Protein AF-A0A6D0ZXY5-F1 (afdb_monomer_lite)

Sequence (91 aa):
GILIDGDKAIVNNDGDNAISNGGTGTQVNGDEATVNNNGNTTVDGQGSTGTEIAGNNAVVNQDGTLDVSGGGHGIDITGDSATVDNKGGMT

Radius of gyration: 11.71 Å; chains: 1; bounding box: 27×26×31 Å

Structure (mmCIF, N/CA/C/O backbone):
data_AF-A0A6D0ZXY5-F1
#
_entry.id   AF-A0A6D0ZXY5-F1
#
loop_
_atom_site.group_PDB
_atom_site.id
_atom_site.type_symbol
_a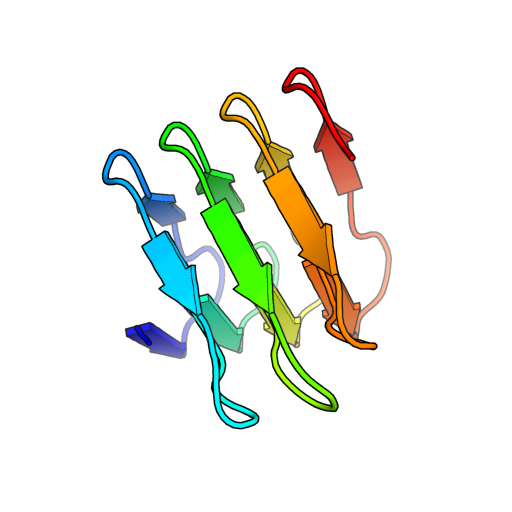tom_site.label_atom_id
_atom_site.label_alt_id
_atom_site.label_comp_id
_atom_site.label_asym_id
_atom_site.label_entity_id
_atom_site.label_seq_id
_atom_site.pdbx_PDB_ins_code
_atom_site.Cartn_x
_atom_site.Cartn_y
_atom_site.Cartn_z
_atom_site.occupancy
_atom_site.B_iso_or_equiv
_atom_site.auth_seq_id
_atom_site.auth_comp_id
_atom_site.auth_asym_id
_atom_site.auth_atom_id
_atom_site.pdbx_PDB_model_num
ATOM 1 N N . GLY A 1 1 ? -8.715 3.623 -1.426 1.00 88.44 1 GLY A N 1
ATOM 2 C CA . GLY A 1 1 ? -7.263 3.772 -1.501 1.00 88.44 1 GLY A CA 1
ATOM 3 C C . GLY A 1 1 ? -6.812 4.242 -2.861 1.00 88.44 1 GLY A C 1
ATOM 4 O O . GLY A 1 1 ? -7.608 4.821 -3.596 1.00 88.44 1 GLY A O 1
ATOM 5 N N . ILE A 1 2 ? -5.551 3.972 -3.173 1.00 95.00 2 ILE A N 1
ATOM 6 C CA . ILE A 1 2 ? -4.907 4.183 -4.472 1.00 95.00 2 ILE A CA 1
ATOM 7 C C . ILE A 1 2 ? -4.757 2.811 -5.140 1.00 95.00 2 ILE A C 1
ATOM 9 O O . ILE A 1 2 ? -4.366 1.861 -4.469 1.00 95.00 2 ILE A O 1
ATOM 13 N N . LEU A 1 3 ? -5.074 2.710 -6.432 1.00 97.44 3 LEU A N 1
ATOM 14 C CA . LEU A 1 3 ? -4.860 1.512 -7.247 1.00 97.44 3 LEU A CA 1
ATOM 15 C C . LEU A 1 3 ? -3.841 1.824 -8.341 1.00 97.44 3 LEU A C 1
ATOM 17 O O . LEU A 1 3 ? -3.989 2.821 -9.052 1.00 97.44 3 LEU A O 1
ATOM 21 N N . ILE A 1 4 ? -2.834 0.968 -8.473 1.00 98.31 4 ILE A N 1
ATOM 22 C CA . ILE A 1 4 ? -1.810 1.043 -9.505 1.00 98.31 4 ILE A CA 1
ATOM 23 C C . ILE A 1 4 ? -1.733 -0.300 -10.227 1.00 98.31 4 ILE A C 1
ATOM 25 O O . ILE A 1 4 ? -1.480 -1.320 -9.597 1.00 98.31 4 ILE A O 1
ATOM 29 N N . ASP A 1 5 ? -1.882 -0.278 -11.548 1.00 98.25 5 ASP A N 1
ATOM 30 C CA . ASP A 1 5 ? -1.586 -1.420 -12.413 1.00 98.25 5 ASP A CA 1
ATOM 31 C C . ASP A 1 5 ? -0.290 -1.127 -13.178 1.00 98.25 5 ASP A C 1
ATOM 33 O O . ASP A 1 5 ? -0.233 -0.189 -13.981 1.00 98.25 5 ASP A O 1
ATOM 37 N N . GLY A 1 6 ? 0.761 -1.905 -12.928 1.00 98.12 6 GLY A N 1
ATOM 38 C CA . GLY A 1 6 ? 2.031 -1.757 -13.628 1.00 98.12 6 GLY A CA 1
ATOM 39 C C . GLY A 1 6 ? 3.217 -2.377 -12.901 1.00 98.12 6 GLY A C 1
ATOM 40 O O . GLY A 1 6 ? 3.430 -2.152 -11.709 1.00 98.12 6 GLY A O 1
ATOM 41 N N . ASP A 1 7 ? 4.033 -3.101 -13.660 1.00 98.38 7 ASP A N 1
ATOM 42 C CA . ASP A 1 7 ? 5.298 -3.641 -13.175 1.00 98.38 7 ASP A CA 1
ATOM 43 C C . ASP A 1 7 ? 6.275 -2.513 -12.832 1.00 98.38 7 ASP A C 1
ATOM 45 O O . ASP A 1 7 ? 6.300 -1.463 -13.487 1.00 98.38 7 ASP A O 1
ATOM 49 N N . LYS A 1 8 ? 7.122 -2.743 -11.826 1.00 98.31 8 LYS A N 1
ATOM 50 C CA . LYS A 1 8 ? 8.149 -1.800 -11.354 1.00 98.31 8 LYS A CA 1
ATOM 51 C C . LYS A 1 8 ? 7.581 -0.453 -10.909 1.00 98.31 8 LYS A C 1
ATOM 53 O O . LYS A 1 8 ? 8.311 0.540 -10.860 1.00 98.31 8 LYS A O 1
ATOM 58 N N . ALA A 1 9 ? 6.285 -0.393 -10.598 1.00 98.44 9 ALA A N 1
ATOM 59 C CA . ALA A 1 9 ? 5.675 0.792 -10.024 1.00 98.44 9 ALA A CA 1
ATOM 60 C C . ALA A 1 9 ? 6.373 1.160 -8.710 1.00 98.44 9 ALA A C 1
ATOM 62 O O . ALA A 1 9 ? 6.723 0.291 -7.913 1.00 98.44 9 ALA A O 1
ATOM 63 N N . ILE A 1 10 ? 6.550 2.461 -8.484 1.00 98.25 10 ILE A N 1
ATOM 64 C CA . ILE A 1 10 ? 7.081 2.991 -7.229 1.00 98.25 10 ILE A CA 1
ATOM 65 C C . ILE A 1 10 ? 5.999 3.861 -6.604 1.00 98.25 10 ILE A C 1
ATOM 67 O O . ILE A 1 10 ? 5.576 4.852 -7.202 1.00 98.25 10 ILE A O 1
ATOM 71 N N . VAL A 1 11 ? 5.566 3.492 -5.403 1.00 97.56 11 VAL A N 1
ATOM 72 C CA . VAL A 1 11 ? 4.563 4.224 -4.627 1.00 97.56 11 VAL A CA 1
ATOM 73 C C . VAL A 1 11 ? 5.222 4.779 -3.372 1.00 97.56 11 VAL A C 1
ATOM 75 O O . VAL A 1 11 ? 5.858 4.033 -2.635 1.00 97.56 11 VAL A O 1
ATOM 78 N N . ASN A 1 12 ? 5.056 6.080 -3.126 1.00 96.25 12 ASN A N 1
ATOM 79 C CA . ASN A 1 12 ? 5.542 6.751 -1.919 1.00 96.25 12 ASN A CA 1
ATOM 80 C C . ASN A 1 12 ? 4.346 7.262 -1.112 1.00 96.25 12 ASN A C 1
ATOM 82 O O . ASN A 1 12 ? 3.685 8.224 -1.505 1.00 96.25 12 ASN A O 1
ATOM 86 N N . ASN A 1 13 ? 4.074 6.606 0.007 1.00 93.12 13 ASN A N 1
ATOM 87 C CA . ASN A 1 13 ? 3.026 6.956 0.949 1.00 93.12 13 ASN A CA 1
ATOM 88 C C . ASN A 1 13 ? 3.646 7.703 2.131 1.00 93.12 13 ASN A C 1
ATOM 90 O O . ASN A 1 13 ? 3.882 7.132 3.194 1.00 93.12 13 ASN A O 1
ATOM 94 N N . ASP A 1 14 ? 3.916 8.992 1.928 1.00 94.75 14 ASP A N 1
ATOM 95 C CA . ASP A 1 14 ? 4.463 9.880 2.965 1.00 94.75 14 ASP A CA 1
ATOM 96 C C . ASP A 1 14 ? 3.384 10.435 3.910 1.00 94.75 14 ASP A C 1
ATOM 98 O O . ASP A 1 14 ? 3.686 10.921 4.998 1.00 94.75 14 ASP A O 1
ATOM 102 N N . GLY A 1 15 ? 2.120 10.406 3.479 1.00 93.31 15 GLY A N 1
ATOM 103 C CA . GLY A 1 15 ? 0.985 10.894 4.258 1.00 93.31 15 GLY A CA 1
ATOM 104 C C . GLY A 1 15 ? 0.442 9.859 5.241 1.00 93.31 15 GLY A C 1
ATOM 105 O O . GLY A 1 15 ? 0.614 8.655 5.052 1.00 93.31 15 GLY A O 1
ATOM 106 N N . ASP A 1 16 ? -0.273 10.342 6.257 1.00 94.69 16 ASP A N 1
ATOM 107 C CA . ASP A 1 16 ? -1.004 9.471 7.172 1.00 94.69 16 ASP A CA 1
ATOM 108 C C . ASP A 1 16 ? -2.222 8.849 6.467 1.00 94.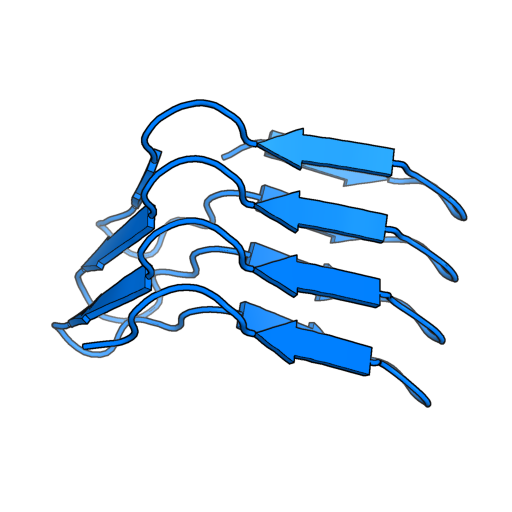69 16 ASP A C 1
ATOM 110 O O . ASP A 1 16 ? -3.032 9.543 5.846 1.00 94.69 16 ASP A O 1
ATOM 114 N N . ASN A 1 17 ? -2.367 7.533 6.583 1.00 94.44 17 ASN A N 1
ATOM 115 C CA . ASN A 1 17 ? -3.439 6.746 5.996 1.00 94.44 17 ASN A CA 1
ATOM 116 C C . ASN A 1 17 ? -4.325 6.168 7.102 1.00 94.44 17 ASN A C 1
ATOM 118 O O . ASN A 1 17 ? -3.841 5.506 8.014 1.00 94.44 17 ASN A O 1
ATOM 122 N N . ALA A 1 18 ? -5.637 6.369 6.989 1.00 97.31 18 ALA A N 1
ATOM 123 C CA . ALA A 1 18 ? -6.631 5.737 7.850 1.00 97.31 18 ALA A CA 1
ATOM 124 C C . ALA A 1 18 ? -7.553 4.866 6.992 1.00 97.31 18 ALA A C 1
ATOM 126 O O . ALA A 1 18 ? -8.313 5.371 6.162 1.00 97.31 18 ALA A O 1
ATOM 127 N N . ILE A 1 19 ? -7.471 3.553 7.180 1.00 98.44 19 ILE A N 1
ATOM 128 C CA . ILE A 1 19 ? -8.216 2.554 6.425 1.00 98.44 19 ILE A CA 1
ATOM 129 C C . ILE A 1 19 ? -9.245 1.911 7.352 1.00 98.44 19 ILE A C 1
ATOM 131 O O . ILE A 1 19 ? -8.911 1.447 8.438 1.00 98.44 19 ILE A O 1
ATOM 135 N N . SER A 1 20 ? -10.506 1.882 6.918 1.00 97.50 20 SER A N 1
ATOM 136 C CA . SER A 1 20 ? -11.597 1.233 7.649 1.00 97.50 20 SER A CA 1
ATOM 137 C C . SER A 1 20 ? -12.690 0.701 6.719 1.00 97.50 20 SER A C 1
ATOM 139 O O . SER A 1 20 ? -12.633 0.902 5.503 1.00 97.50 20 SER A O 1
ATOM 141 N N . ASN A 1 21 ? -13.709 0.051 7.295 1.00 96.12 21 ASN A N 1
ATOM 142 C CA . ASN A 1 21 ? -14.901 -0.452 6.598 1.00 96.12 21 ASN A CA 1
ATOM 143 C C . ASN A 1 21 ? -14.601 -1.449 5.463 1.00 96.12 21 ASN A C 1
ATOM 145 O O . ASN A 1 21 ? -15.305 -1.459 4.453 1.00 96.12 21 ASN A O 1
ATOM 149 N N . GLY A 1 22 ? -13.564 -2.277 5.614 1.00 97.19 22 GLY A N 1
ATOM 150 C CA . GLY A 1 22 ? -13.207 -3.275 4.607 1.00 97.19 22 GLY A CA 1
ATOM 151 C C . GLY A 1 22 ? -12.484 -2.701 3.384 1.00 97.19 22 GLY A C 1
ATOM 152 O O . GLY A 1 22 ? -12.494 -3.315 2.322 1.00 97.19 22 GLY A O 1
ATOM 153 N N . GLY A 1 23 ? -11.950 -1.481 3.484 1.00 98.06 23 GLY A N 1
ATOM 154 C CA . GLY A 1 23 ? -11.261 -0.820 2.378 1.00 98.06 23 GLY A CA 1
ATOM 155 C C . GLY A 1 23 ? -9.788 -1.211 2.262 1.00 98.06 23 GLY A C 1
ATOM 156 O O . GLY A 1 23 ? -9.168 -1.598 3.245 1.00 98.06 23 GLY A O 1
ATOM 157 N N . THR A 1 24 ? -9.208 -1.002 1.078 1.00 98.06 24 THR A N 1
ATOM 158 C CA . THR A 1 24 ? -7.756 -1.104 0.849 1.00 98.06 24 THR A CA 1
ATOM 159 C C . THR A 1 24 ? -7.127 0.288 0.712 1.00 98.06 24 THR A C 1
ATOM 161 O O . THR A 1 24 ? -7.659 1.153 -0.003 1.00 98.06 24 THR A O 1
ATOM 164 N N . GLY A 1 25 ? -6.007 0.524 1.401 1.00 97.06 25 GLY A N 1
ATOM 165 C CA . GLY A 1 25 ? -5.258 1.783 1.392 1.00 97.06 25 GLY A CA 1
ATOM 166 C C . GLY A 1 25 ? -4.456 1.982 0.107 1.00 97.06 25 GLY A C 1
ATOM 167 O O . GLY A 1 25 ? -4.761 2.880 -0.673 1.00 97.06 25 GLY A O 1
ATOM 168 N N . THR A 1 26 ? -3.475 1.125 -0.151 1.00 97.56 26 THR A N 1
ATOM 169 C CA . THR A 1 26 ? -2.690 1.104 -1.397 1.00 97.56 26 THR A CA 1
ATOM 170 C C . THR A 1 26 ? -2.763 -0.282 -2.011 1.00 97.56 26 THR A C 1
ATOM 172 O O . THR A 1 26 ? -2.410 -1.241 -1.340 1.00 97.56 26 THR A O 1
ATOM 175 N N . GLN A 1 27 ? -3.204 -0.389 -3.261 1.00 98.44 27 GLN A N 1
ATOM 176 C CA . GLN A 1 27 ? -3.217 -1.632 -4.027 1.00 98.44 27 GLN A CA 1
ATOM 177 C C . GLN A 1 27 ? -2.299 -1.496 -5.244 1.00 98.44 27 GLN A C 1
ATOM 179 O O . GLN A 1 27 ? -2.418 -0.531 -6.004 1.00 98.44 27 GLN A O 1
ATOM 184 N N . VAL A 1 28 ? -1.404 -2.464 -5.437 1.00 98.75 28 VAL A N 1
ATOM 185 C CA . VAL A 1 28 ? -0.546 -2.549 -6.624 1.00 98.75 28 VAL A CA 1
ATOM 186 C C . VAL A 1 28 ? -0.702 -3.911 -7.285 1.00 98.75 28 VAL A C 1
ATOM 188 O O . VAL A 1 28 ? -0.476 -4.934 -6.647 1.00 98.75 28 VAL A O 1
ATOM 191 N N . ASN A 1 29 ? -1.027 -3.923 -8.574 1.00 98.56 29 ASN A N 1
ATOM 192 C CA . ASN A 1 29 ? -0.994 -5.118 -9.408 1.00 98.56 29 ASN A CA 1
ATOM 193 C C . ASN A 1 29 ? 0.182 -4.995 -10.385 1.00 98.56 29 ASN A C 1
ATOM 195 O O . ASN A 1 29 ? 0.118 -4.233 -11.353 1.00 98.56 29 ASN A O 1
ATOM 199 N N . GLY A 1 30 ? 1.269 -5.712 -10.123 1.00 98.56 30 GLY A N 1
ATOM 200 C CA . GLY A 1 30 ? 2.475 -5.644 -10.944 1.00 98.56 30 GLY A CA 1
ATOM 201 C C . GLY A 1 30 ? 3.689 -6.274 -10.278 1.00 98.56 30 GLY A C 1
ATOM 202 O O . GLY A 1 30 ? 3.871 -6.188 -9.061 1.00 98.56 30 GLY A O 1
ATOM 203 N N . ASP A 1 31 ? 4.537 -6.889 -11.094 1.00 98.69 31 ASP A N 1
ATOM 204 C CA . ASP A 1 31 ? 5.784 -7.502 -10.647 1.00 98.69 31 ASP A CA 1
ATOM 205 C C . ASP A 1 31 ? 6.839 -6.431 -10.334 1.00 98.69 31 ASP A C 1
ATOM 207 O O . ASP A 1 31 ? 6.855 -5.349 -10.918 1.00 98.69 31 ASP A O 1
ATOM 211 N N . GLU A 1 32 ? 7.760 -6.732 -9.419 1.00 98.62 32 GLU A N 1
ATOM 212 C CA . GLU A 1 32 ? 8.868 -5.854 -9.014 1.00 98.62 32 GLU A CA 1
ATOM 213 C C . GLU A 1 32 ? 8.409 -4.477 -8.481 1.00 98.62 32 GLU A C 1
ATOM 215 O O . GLU A 1 32 ? 9.170 -3.506 -8.488 1.00 98.62 32 GLU A O 1
ATOM 220 N N . ALA A 1 33 ? 7.159 -4.364 -8.021 1.00 98.69 33 ALA A N 1
ATOM 221 C CA . ALA A 1 33 ? 6.637 -3.143 -7.422 1.00 98.69 33 ALA A CA 1
ATOM 222 C C . ALA A 1 33 ? 7.385 -2.784 -6.130 1.00 98.69 33 ALA A C 1
ATOM 224 O O . ALA A 1 33 ? 7.735 -3.656 -5.337 1.00 98.69 33 ALA A O 1
ATOM 225 N N . THR A 1 34 ? 7.593 -1.490 -5.894 1.00 98.62 34 THR A N 1
ATOM 226 C CA . THR A 1 34 ? 8.152 -0.962 -4.645 1.00 98.62 34 THR A CA 1
ATOM 227 C C . THR A 1 34 ? 7.156 -0.021 -3.979 1.00 98.62 34 THR A C 1
ATOM 229 O O . THR A 1 34 ? 6.769 0.990 -4.565 1.00 98.62 34 THR A O 1
ATOM 232 N N . VAL A 1 35 ? 6.769 -0.316 -2.740 1.00 98.31 35 VAL A N 1
ATOM 233 C CA . VAL A 1 35 ? 5.914 0.557 -1.926 1.00 98.31 35 VAL A CA 1
ATOM 234 C C . VAL A 1 35 ? 6.698 1.049 -0.716 1.00 98.31 35 VAL A C 1
ATOM 236 O O . VAL A 1 35 ? 7.151 0.254 0.104 1.00 98.31 35 VAL A O 1
ATOM 239 N N . ASN A 1 36 ? 6.845 2.364 -0.601 1.00 97.44 36 ASN A N 1
ATOM 240 C CA . ASN A 1 36 ? 7.467 3.035 0.533 1.00 97.44 36 ASN A CA 1
ATOM 241 C C . ASN A 1 36 ? 6.365 3.64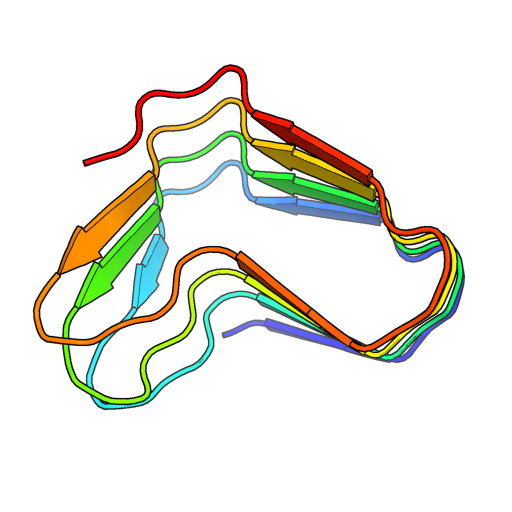7 1.398 1.00 97.44 36 ASN A C 1
ATOM 243 O O . ASN A 1 36 ? 5.712 4.602 0.986 1.00 97.44 36 ASN A O 1
ATOM 247 N N . ASN A 1 37 ? 6.139 3.091 2.583 1.00 95.75 37 ASN A N 1
ATOM 248 C CA . ASN A 1 37 ? 5.198 3.619 3.562 1.00 95.75 37 ASN A CA 1
ATOM 249 C C . ASN A 1 37 ? 5.980 4.361 4.641 1.00 95.75 37 ASN A C 1
ATOM 251 O O . ASN A 1 37 ? 6.465 3.781 5.615 1.00 95.75 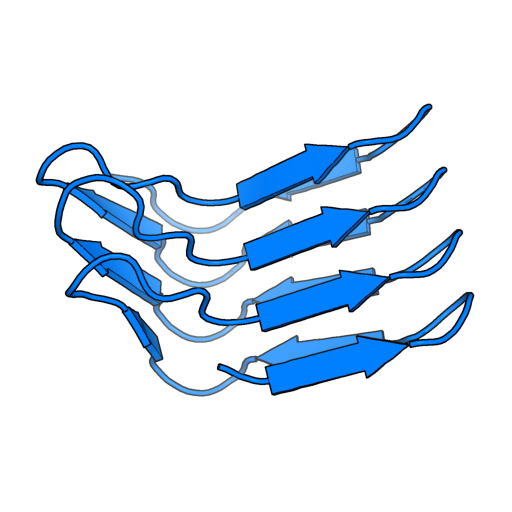37 ASN A O 1
ATOM 255 N N . ASN A 1 38 ? 6.135 5.660 4.418 1.00 95.56 38 ASN A N 1
ATOM 256 C CA . ASN A 1 38 ? 6.884 6.555 5.290 1.00 95.56 38 ASN A CA 1
ATOM 257 C C . ASN A 1 38 ? 5.966 7.285 6.284 1.00 95.56 38 ASN A C 1
ATOM 259 O O . ASN A 1 38 ? 6.408 7.617 7.383 1.00 95.56 38 ASN A O 1
ATOM 263 N N . GLY A 1 39 ? 4.700 7.513 5.920 1.00 94.94 39 GLY A N 1
ATOM 264 C CA . GLY A 1 39 ? 3.663 8.046 6.804 1.00 94.94 39 GLY A CA 1
ATOM 265 C C . GLY A 1 39 ? 3.041 6.976 7.704 1.00 94.94 39 GLY A C 1
ATOM 266 O O . GLY A 1 39 ? 3.268 5.777 7.519 1.00 94.94 39 GLY A O 1
ATOM 267 N N . ASN A 1 40 ? 2.240 7.393 8.687 1.00 95.62 40 ASN A N 1
ATOM 268 C CA . ASN A 1 40 ? 1.571 6.435 9.566 1.00 95.62 40 ASN A CA 1
ATOM 269 C C . ASN A 1 40 ? 0.378 5.794 8.858 1.00 95.62 40 ASN A C 1
ATOM 271 O O . ASN A 1 40 ? -0.373 6.458 8.155 1.00 95.62 40 ASN A O 1
ATOM 275 N N . THR A 1 41 ? 0.162 4.507 9.074 1.00 96.38 41 THR A N 1
ATOM 276 C CA . THR A 1 41 ? -0.965 3.761 8.522 1.00 96.38 41 THR A CA 1
ATOM 277 C C . THR A 1 41 ? -1.747 3.131 9.664 1.00 96.38 41 THR A C 1
ATOM 279 O O . THR A 1 41 ? -1.231 2.268 10.363 1.00 96.38 41 THR A O 1
ATOM 282 N N . THR A 1 42 ? -3.001 3.539 9.842 1.00 97.81 42 THR A N 1
ATOM 283 C CA . THR A 1 42 ? -3.958 2.874 10.731 1.00 97.81 42 THR A CA 1
ATOM 284 C C . THR A 1 42 ? -4.914 2.039 9.889 1.00 97.81 42 THR A C 1
ATOM 286 O O . THR A 1 42 ? -5.563 2.565 8.983 1.00 97.81 42 THR A O 1
ATOM 289 N N . VAL A 1 43 ? -5.025 0.750 10.197 1.00 98.25 43 VAL A N 1
ATOM 290 C CA . VAL A 1 43 ? -5.957 -0.186 9.563 1.00 98.25 43 VAL A CA 1
ATOM 291 C C . VAL A 1 43 ? -6.900 -0.737 10.625 1.00 98.25 43 VAL A C 1
ATOM 293 O O . VAL A 1 43 ? -6.476 -1.480 11.505 1.00 98.25 43 VAL A O 1
ATOM 296 N N . ASP A 1 44 ? -8.183 -0.398 10.540 1.00 98.19 44 ASP A N 1
ATOM 297 C CA . ASP A 1 44 ? -9.196 -0.846 11.499 1.00 98.19 44 ASP A CA 1
ATOM 298 C C . ASP A 1 44 ? -10.367 -1.562 10.811 1.00 98.19 44 ASP A C 1
ATOM 300 O O . ASP A 1 44 ? -10.888 -1.143 9.774 1.00 98.19 44 ASP A O 1
ATOM 304 N N . GLY A 1 45 ? -10.816 -2.651 11.422 1.00 98.19 45 GLY A N 1
ATOM 305 C CA . GLY A 1 45 ? -12.001 -3.396 11.023 1.00 98.19 45 GLY A CA 1
ATOM 306 C C . GLY A 1 45 ? -11.740 -4.541 10.045 1.00 98.19 45 GLY A C 1
ATOM 307 O O . GLY A 1 45 ? -10.809 -4.537 9.239 1.00 98.19 45 GLY A O 1
ATOM 308 N N . GLN A 1 46 ? -12.617 -5.541 10.120 1.00 97.88 46 GLN A N 1
ATOM 309 C CA . GLN A 1 46 ? -12.526 -6.770 9.342 1.00 97.88 46 GLN A CA 1
ATOM 310 C C . GLN A 1 46 ? -12.483 -6.488 7.837 1.00 97.88 46 GLN A C 1
ATOM 312 O O . GLN A 1 46 ? -13.360 -5.817 7.292 1.00 97.88 46 GLN A O 1
ATOM 317 N N . GLY A 1 47 ? -11.488 -7.075 7.170 1.00 97.44 47 GLY A N 1
ATOM 318 C CA . GLY A 1 47 ? -11.317 -6.983 5.718 1.00 97.44 47 GLY A CA 1
ATOM 319 C C . GLY A 1 47 ? -10.707 -5.666 5.242 1.00 97.44 47 GLY A C 1
ATOM 320 O O . GLY A 1 47 ? -10.611 -5.458 4.040 1.00 97.44 47 GLY A O 1
ATOM 321 N N . SER A 1 48 ? -10.338 -4.764 6.155 1.00 98.50 48 SER A N 1
ATOM 322 C CA . SER A 1 48 ? -9.548 -3.584 5.814 1.00 98.50 48 SER A CA 1
ATOM 323 C C . SER A 1 48 ? -8.097 -4.000 5.577 1.00 98.50 48 SER A C 1
ATOM 325 O O . SER A 1 48 ? -7.562 -4.761 6.381 1.00 98.50 48 SER A O 1
ATOM 327 N N . THR A 1 49 ? -7.445 -3.457 4.549 1.00 98.25 49 THR A N 1
ATOM 328 C CA . THR A 1 49 ? -6.035 -3.736 4.236 1.00 98.25 49 THR A CA 1
ATOM 329 C C . THR A 1 49 ? -5.253 -2.440 4.039 1.00 98.25 49 THR A C 1
ATOM 331 O O . THR A 1 49 ? -5.661 -1.567 3.275 1.00 98.25 49 THR A O 1
ATOM 334 N N . GLY A 1 50 ? -4.112 -2.281 4.706 1.00 97.25 50 GLY A N 1
ATOM 335 C CA . GLY A 1 50 ? -3.265 -1.095 4.555 1.00 97.25 50 GLY A CA 1
ATOM 336 C C . GLY A 1 50 ? -2.615 -1.036 3.174 1.00 97.25 50 GLY A C 1
ATOM 337 O O . GLY A 1 50 ? -2.894 -0.138 2.378 1.00 97.25 50 GLY A O 1
ATOM 338 N N . THR A 1 51 ? -1.754 -2.007 2.883 1.00 98.00 51 THR A N 1
ATOM 339 C CA . THR A 1 51 ? -1.079 -2.175 1.589 1.00 98.00 51 THR A CA 1
ATOM 340 C C . THR A 1 51 ? -1.328 -3.577 1.057 1.00 98.00 51 THR A C 1
ATOM 342 O O . THR A 1 51 ? -1.112 -4.549 1.767 1.00 98.00 51 THR A O 1
ATOM 345 N N . GLU A 1 52 ? -1.761 -3.679 -0.191 1.00 98.50 52 GLU A N 1
ATOM 346 C CA . GLU A 1 52 ? -1.980 -4.935 -0.894 1.00 98.50 52 GLU A CA 1
ATOM 347 C C . GLU A 1 52 ? -1.173 -4.939 -2.192 1.00 98.50 52 GLU A C 1
ATOM 349 O O . GLU A 1 52 ? -1.241 -3.991 -2.976 1.00 98.50 52 GLU A O 1
ATOM 354 N N . ILE A 1 53 ? -0.399 -5.994 -2.430 1.00 98.69 53 ILE A N 1
ATOM 355 C CA . ILE A 1 53 ? 0.350 -6.162 -3.677 1.00 98.69 53 ILE A CA 1
ATOM 356 C C . ILE A 1 53 ? 0.055 -7.531 -4.277 1.00 98.69 53 ILE A C 1
ATOM 358 O O . ILE A 1 53 ? 0.251 -8.555 -3.628 1.00 98.69 53 ILE A O 1
ATOM 362 N N . ALA A 1 54 ? -0.371 -7.551 -5.535 1.00 98.69 54 ALA A N 1
ATOM 363 C CA . ALA A 1 54 ? -0.449 -8.747 -6.359 1.00 98.69 54 ALA A CA 1
ATOM 364 C C . ALA A 1 54 ? 0.677 -8.700 -7.402 1.00 98.69 54 ALA A C 1
ATOM 366 O O . ALA A 1 54 ? 0.575 -8.000 -8.410 1.00 98.69 54 ALA A O 1
ATOM 367 N N . GLY A 1 55 ? 1.767 -9.419 -7.142 1.00 98.62 55 GLY A N 1
ATOM 368 C CA . GLY A 1 55 ? 2.959 -9.410 -7.987 1.00 98.62 55 GLY A CA 1
ATOM 369 C C . GLY A 1 55 ? 4.165 -10.085 -7.339 1.00 98.62 55 GLY A C 1
ATOM 370 O O . GLY A 1 55 ? 4.289 -10.163 -6.115 1.00 98.62 55 GLY A O 1
ATOM 371 N N . ASN A 1 56 ? 5.069 -10.581 -8.175 1.00 98.69 56 ASN A N 1
ATOM 372 C CA . ASN A 1 56 ? 6.307 -11.235 -7.768 1.00 98.69 56 ASN A CA 1
ATOM 373 C C . ASN A 1 56 ? 7.404 -10.211 -7.486 1.00 98.69 56 ASN A C 1
ATOM 375 O O . ASN A 1 56 ? 7.425 -9.131 -8.068 1.00 98.69 56 ASN A O 1
ATOM 379 N N . ASN A 1 57 ? 8.374 -10.572 -6.648 1.00 98.50 57 ASN A N 1
ATOM 380 C CA . ASN A 1 57 ? 9.545 -9.750 -6.324 1.00 98.50 57 ASN A CA 1
ATOM 381 C C . ASN A 1 57 ? 9.190 -8.356 -5.7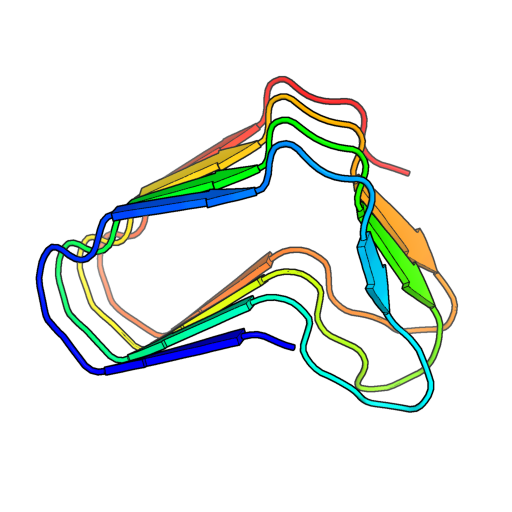73 1.00 98.50 57 ASN A C 1
ATOM 383 O O . ASN A 1 57 ? 9.976 -7.418 -5.910 1.00 98.50 57 ASN A O 1
ATOM 387 N N . ALA A 1 58 ? 8.000 -8.200 -5.186 1.00 98.69 58 ALA A N 1
ATOM 388 C CA . ALA A 1 58 ? 7.571 -6.939 -4.606 1.00 98.69 58 ALA A CA 1
ATOM 389 C C . ALA A 1 58 ? 8.448 -6.564 -3.406 1.00 98.69 58 ALA A C 1
ATOM 391 O O . ALA A 1 58 ? 8.846 -7.422 -2.614 1.00 98.69 58 ALA A O 1
ATOM 392 N N . VAL A 1 59 ? 8.715 -5.272 -3.252 1.00 98.62 59 VAL A N 1
ATOM 393 C CA . VAL A 1 59 ? 9.438 -4.708 -2.115 1.00 98.62 59 VAL A CA 1
ATOM 394 C C . VAL A 1 59 ? 8.526 -3.741 -1.384 1.00 98.62 59 VAL A C 1
ATOM 396 O O . VAL A 1 59 ? 7.959 -2.824 -1.974 1.00 98.62 59 VAL A O 1
ATOM 399 N N . VAL A 1 60 ? 8.411 -3.921 -0.078 1.00 98.19 60 VAL A N 1
ATOM 400 C CA . VAL A 1 60 ? 7.687 -2.999 0.787 1.00 98.19 60 VAL A CA 1
ATOM 401 C C . VAL A 1 60 ? 8.628 -2.485 1.863 1.00 98.19 60 VAL A C 1
ATOM 403 O O . VAL A 1 60 ? 9.132 -3.266 2.664 1.00 98.19 60 VAL A O 1
ATOM 406 N N . ASN A 1 61 ? 8.830 -1.172 1.903 1.00 97.62 61 ASN A N 1
ATOM 407 C CA . ASN A 1 61 ? 9.599 -0.492 2.938 1.00 97.62 61 ASN A CA 1
ATOM 408 C C . ASN A 1 61 ? 8.620 0.190 3.898 1.00 97.62 61 ASN A C 1
ATOM 410 O O . ASN A 1 61 ? 7.956 1.153 3.518 1.00 97.62 61 ASN A O 1
ATOM 414 N N . GLN A 1 62 ? 8.505 -0.318 5.123 1.00 96.69 62 GLN A N 1
ATOM 415 C CA . GLN A 1 62 ? 7.698 0.299 6.178 1.00 96.69 62 GLN A CA 1
ATOM 416 C C . GLN A 1 62 ? 8.600 1.061 7.128 1.00 96.69 62 GLN A C 1
ATOM 418 O O . GLN A 1 62 ? 9.208 0.472 8.022 1.00 96.69 62 GLN A O 1
ATOM 423 N N . ASP A 1 63 ? 8.674 2.370 6.942 1.00 96.19 63 ASP A N 1
ATOM 424 C CA . ASP A 1 63 ? 9.418 3.249 7.840 1.00 96.19 63 ASP A CA 1
ATOM 425 C C . ASP A 1 63 ? 8.478 3.974 8.822 1.00 96.19 63 ASP A C 1
ATOM 427 O O . ASP A 1 63 ? 8.877 4.263 9.951 1.00 96.19 63 ASP A O 1
ATOM 431 N N . GLY A 1 64 ? 7.230 4.243 8.415 1.00 95.94 64 GLY A N 1
ATOM 432 C CA . GLY A 1 64 ? 6.185 4.827 9.260 1.00 95.94 64 GLY A CA 1
ATOM 433 C C . GLY A 1 64 ? 5.541 3.821 10.220 1.00 95.94 64 GLY A C 1
ATOM 434 O O . GLY A 1 64 ? 5.794 2.620 10.155 1.00 95.94 64 GLY A O 1
ATOM 435 N N . THR A 1 65 ? 4.700 4.303 11.138 1.00 96.62 65 THR A N 1
ATOM 436 C CA . THR A 1 65 ? 3.974 3.414 12.065 1.00 96.62 65 THR A CA 1
ATOM 437 C C . THR A 1 65 ? 2.871 2.663 11.326 1.00 96.62 65 THR A C 1
ATOM 439 O O . THR A 1 65 ? 2.142 3.275 10.550 1.00 96.62 65 THR A O 1
ATOM 442 N N . LEU A 1 66 ? 2.696 1.376 11.609 1.00 96.75 66 LEU A N 1
ATOM 443 C CA . LEU A 1 66 ? 1.590 0.560 11.117 1.00 96.75 66 LEU A CA 1
ATOM 444 C C . LEU A 1 66 ? 0.777 0.026 12.305 1.00 96.75 66 LEU A C 1
ATOM 446 O O . LEU A 1 66 ? 1.228 -0.861 13.022 1.00 96.75 66 LEU A O 1
ATOM 450 N N . ASP A 1 67 ? -0.411 0.585 12.514 1.00 97.19 67 ASP A N 1
ATOM 451 C CA . ASP A 1 67 ? -1.326 0.235 13.606 1.00 97.19 67 ASP A CA 1
ATOM 452 C C . ASP A 1 67 ? -2.512 -0.561 13.052 1.00 97.19 67 ASP A C 1
ATOM 454 O O . ASP A 1 67 ? -3.302 -0.024 12.269 1.00 97.19 67 ASP A O 1
ATOM 458 N N . VAL A 1 68 ? -2.623 -1.846 13.403 1.00 97.69 68 VAL A N 1
ATOM 459 C CA . VAL A 1 68 ? -3.614 -2.761 12.818 1.00 97.69 68 VAL A CA 1
ATOM 460 C C . VAL A 1 68 ? -4.520 -3.336 13.899 1.00 97.69 68 VAL A C 1
ATOM 462 O O . VAL A 1 68 ? -4.093 -4.029 14.817 1.00 97.69 68 VAL A O 1
ATOM 465 N N . SER A 1 69 ? -5.825 -3.113 13.759 1.00 97.81 69 SER A N 1
ATOM 466 C CA . SER A 1 69 ? -6.819 -3.547 14.739 1.00 97.81 69 SER A CA 1
ATOM 467 C C . SER A 1 69 ? -8.117 -4.035 14.086 1.00 97.81 69 SER A C 1
ATOM 469 O O . SER A 1 69 ? -8.265 -4.063 12.863 1.00 97.81 69 SER A O 1
ATOM 471 N N . GLY A 1 70 ? -9.051 -4.539 14.900 1.00 96.56 70 GLY A N 1
ATOM 472 C CA . GLY A 1 70 ? -10.398 -4.903 14.442 1.00 96.56 70 GLY A CA 1
ATOM 473 C C . GLY A 1 70 ? -10.477 -6.052 13.424 1.00 96.56 70 GLY A C 1
ATOM 474 O O . GLY A 1 70 ? -11.519 -6.218 12.793 1.00 96.56 70 GLY A O 1
ATOM 475 N N . GLY A 1 71 ? -9.410 -6.844 13.259 1.00 96.44 71 GLY A N 1
ATOM 476 C CA . GLY A 1 71 ? -9.318 -7.893 12.234 1.00 96.44 71 GLY A CA 1
ATOM 477 C C . GLY A 1 71 ? -8.875 -7.389 10.855 1.00 96.44 71 GLY A C 1
ATOM 478 O O . GLY A 1 71 ? -9.104 -8.080 9.861 1.00 96.44 71 GLY A O 1
ATOM 479 N N . GLY A 1 72 ? -8.293 -6.189 10.787 1.00 97.62 72 GLY A N 1
ATOM 480 C CA . GLY A 1 72 ? -7.648 -5.657 9.591 1.00 97.62 72 GLY A CA 1
ATOM 481 C C . GLY A 1 72 ? -6.312 -6.335 9.273 1.00 97.62 72 GLY A C 1
ATOM 482 O O . GLY A 1 72 ? -5.771 -7.112 10.060 1.00 97.62 72 GLY A O 1
ATOM 483 N N . HIS A 1 73 ? -5.794 -6.024 8.093 1.00 97.44 73 HIS A N 1
ATOM 484 C CA . HIS A 1 73 ? -4.558 -6.542 7.529 1.00 97.44 73 HIS A CA 1
ATOM 485 C C . HIS A 1 73 ? -3.593 -5.381 7.269 1.00 97.44 73 HIS A C 1
ATOM 487 O O . HIS A 1 73 ? -3.957 -4.368 6.675 1.00 97.44 73 HIS A O 1
ATOM 493 N N . GLY A 1 74 ? -2.345 -5.499 7.713 1.00 96.62 74 GLY A N 1
ATOM 494 C CA . GLY A 1 74 ? -1.349 -4.448 7.510 1.00 96.62 74 GLY A CA 1
ATOM 495 C C . GLY A 1 74 ? -0.849 -4.405 6.068 1.00 96.62 74 GLY A C 1
ATOM 496 O O . GLY A 1 74 ? -1.201 -3.513 5.294 1.00 96.62 74 GLY A O 1
ATOM 497 N N . ILE A 1 75 ? -0.015 -5.388 5.726 1.00 97.44 75 ILE A N 1
ATOM 498 C CA . ILE A 1 75 ? 0.609 -5.547 4.411 1.00 97.44 75 ILE A CA 1
ATOM 499 C C . ILE A 1 75 ? 0.344 -6.966 3.937 1.00 97.44 75 ILE A C 1
ATOM 501 O O . ILE A 1 75 ? 0.870 -7.914 4.519 1.00 97.44 75 ILE A O 1
ATOM 505 N N . ASP A 1 76 ? -0.418 -7.084 2.861 1.00 97.50 76 ASP A N 1
ATOM 506 C CA . ASP A 1 76 ? -0.683 -8.344 2.184 1.00 97.50 76 ASP A CA 1
ATOM 507 C C . ASP A 1 76 ? 0.042 -8.354 0.839 1.00 97.50 76 ASP A C 1
ATOM 509 O O . ASP A 1 76 ? -0.087 -7.431 0.034 1.00 97.50 76 ASP A O 1
ATOM 513 N N . ILE A 1 77 ? 0.821 -9.404 0.582 1.00 98.19 77 ILE A N 1
ATOM 514 C CA . ILE A 1 77 ? 1.494 -9.594 -0.704 1.00 98.19 77 ILE A CA 1
ATOM 515 C C . ILE A 1 77 ? 1.177 -10.990 -1.221 1.00 98.19 77 ILE A C 1
ATOM 517 O O . ILE A 1 77 ? 1.481 -11.990 -0.572 1.00 98.19 77 ILE A O 1
ATOM 521 N N . THR A 1 78 ? 0.582 -11.047 -2.407 1.00 98.31 78 THR A N 1
ATOM 522 C CA . THR A 1 78 ? 0.348 -12.276 -3.158 1.00 98.31 78 THR A CA 1
ATOM 523 C C . THR A 1 78 ? 1.312 -12.330 -4.335 1.00 98.31 78 THR A C 1
ATOM 525 O O . THR A 1 78 ? 1.183 -11.569 -5.291 1.00 98.31 78 THR A O 1
ATOM 528 N N . GLY A 1 79 ? 2.269 -13.249 -4.269 1.00 97.88 79 GLY A N 1
ATOM 529 C CA . GLY A 1 79 ? 3.293 -13.458 -5.287 1.00 97.88 79 GLY A CA 1
ATOM 530 C C . GLY A 1 79 ? 4.533 -14.109 -4.685 1.00 97.88 79 GLY A C 1
ATOM 531 O O . GLY A 1 79 ? 4.626 -14.293 -3.469 1.00 97.88 79 GLY A O 1
ATOM 532 N N . ASP A 1 80 ? 5.490 -14.460 -5.533 1.00 98.38 80 ASP A N 1
ATOM 533 C CA . ASP A 1 80 ? 6.718 -15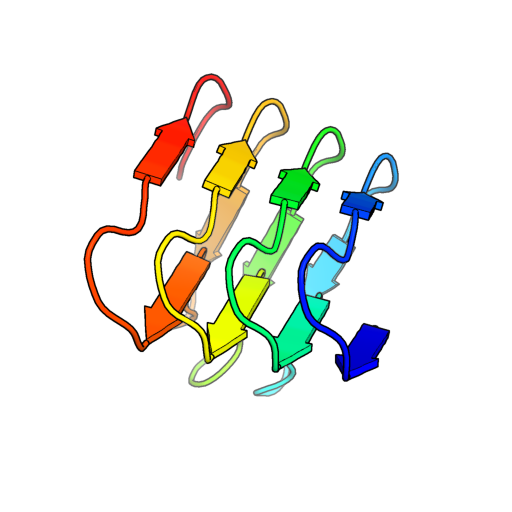.120 -5.105 1.00 98.38 80 ASP A CA 1
ATOM 534 C C . ASP A 1 80 ? 7.833 -14.107 -4.807 1.00 98.38 80 ASP A C 1
ATOM 536 O O . ASP A 1 80 ? 7.916 -13.043 -5.416 1.00 98.38 80 ASP A O 1
ATOM 540 N N . SER A 1 81 ? 8.752 -14.466 -3.903 1.00 98.12 81 SER A N 1
ATOM 541 C CA . SER A 1 81 ? 9.995 -13.715 -3.627 1.00 98.12 81 SER A CA 1
ATOM 542 C C . SER A 1 81 ? 9.813 -12.260 -3.160 1.00 98.12 81 SER A C 1
ATOM 544 O O . SER A 1 81 ? 10.696 -11.426 -3.361 1.00 98.12 81 SER A O 1
ATOM 546 N N . ALA A 1 82 ? 8.686 -11.941 -2.524 1.00 97.81 82 ALA A N 1
ATOM 547 C CA . ALA A 1 82 ? 8.465 -10.627 -1.933 1.00 97.81 82 ALA A CA 1
ATOM 548 C C . ALA A 1 82 ? 9.389 -10.363 -0.731 1.00 97.81 82 ALA A C 1
ATOM 550 O O . ALA A 1 82 ? 9.743 -11.274 0.021 1.00 97.81 82 ALA A O 1
ATOM 551 N N . THR A 1 83 ? 9.746 -9.097 -0.528 1.00 98.06 83 THR A N 1
ATOM 552 C CA . THR A 1 83 ? 10.514 -8.623 0.627 1.00 98.06 83 THR A CA 1
ATOM 553 C C . THR A 1 83 ? 9.756 -7.505 1.329 1.00 98.06 83 THR A C 1
ATOM 555 O O . THR A 1 83 ? 9.333 -6.541 0.697 1.00 98.06 83 THR A O 1
ATOM 558 N N . VAL A 1 84 ? 9.632 -7.608 2.651 1.00 97.06 84 VAL A N 1
ATOM 559 C CA . VAL A 1 84 ? 9.137 -6.526 3.507 1.00 97.06 84 VAL A CA 1
ATOM 560 C C . VAL A 1 84 ? 10.263 -6.118 4.450 1.00 97.06 84 VAL A C 1
ATOM 562 O O . VAL A 1 84 ? 10.718 -6.928 5.256 1.00 97.06 84 VAL A O 1
ATOM 565 N N . ASP A 1 85 ? 10.715 -4.872 4.343 1.00 96.94 85 ASP A N 1
ATOM 566 C CA . ASP A 1 85 ? 11.658 -4.250 5.268 1.00 96.94 85 ASP A CA 1
ATOM 567 C C . ASP A 1 85 ? 10.880 -3.340 6.223 1.00 96.94 85 ASP A C 1
ATOM 569 O O . ASP A 1 85 ? 10.480 -2.231 5.864 1.00 96.94 85 ASP A O 1
ATOM 573 N N . ASN A 1 86 ? 10.613 -3.841 7.431 1.00 93.75 86 ASN A N 1
ATOM 574 C CA . ASN A 1 86 ? 9.880 -3.102 8.452 1.00 93.75 86 ASN A CA 1
ATOM 575 C C . ASN A 1 86 ? 10.826 -2.478 9.481 1.00 93.75 86 ASN A C 1
ATOM 577 O O . ASN A 1 86 ? 11.331 -3.164 10.374 1.00 93.75 86 ASN A O 1
ATOM 581 N N . LYS A 1 87 ? 10.990 -1.159 9.387 1.00 93.75 87 LYS A N 1
ATOM 582 C CA . LYS A 1 87 ? 11.736 -0.321 10.334 1.00 93.75 87 LYS A CA 1
ATOM 583 C C . LYS A 1 87 ? 10.824 0.493 11.254 1.00 93.75 87 LYS A C 1
ATOM 585 O O . LYS A 1 87 ? 11.267 0.910 12.323 1.00 93.75 87 LYS A O 1
ATOM 590 N N . GLY A 1 88 ? 9.577 0.711 10.845 1.00 89.75 88 GLY A N 1
ATOM 591 C CA . GLY A 1 88 ? 8.550 1.398 11.614 1.00 89.75 88 GLY A CA 1
ATOM 592 C C . GLY A 1 88 ? 7.992 0.573 12.775 1.00 89.75 88 GLY A C 1
ATOM 593 O O . GLY A 1 88 ? 8.191 -0.643 12.872 1.00 89.75 88 GLY A O 1
ATOM 594 N N . GLY A 1 89 ? 7.292 1.249 13.688 1.00 91.00 89 GLY A N 1
ATOM 595 C CA . GLY A 1 89 ? 6.576 0.587 14.779 1.00 91.00 89 GLY A CA 1
ATOM 596 C C . GLY A 1 89 ? 5.356 -0.179 14.263 1.00 91.00 89 GLY A C 1
ATOM 597 O O . GLY A 1 89 ? 4.664 0.316 13.380 1.00 91.00 89 GLY A O 1
ATOM 598 N N . MET A 1 90 ? 5.083 -1.355 14.834 1.00 87.88 90 MET A N 1
ATOM 599 C CA . MET A 1 90 ? 3.864 -2.128 14.569 1.00 87.88 90 MET A CA 1
ATOM 600 C C . MET A 1 90 ? 3.113 -2.406 15.868 1.00 87.88 90 MET A C 1
ATOM 602 O O . MET A 1 90 ? 3.737 -2.831 16.849 1.00 87.88 90 MET A O 1
ATOM 606 N N . THR A 1 91 ? 1.799 -2.185 15.858 1.00 81.81 91 THR A N 1
ATOM 607 C CA . THR A 1 91 ? 0.884 -2.517 16.962 1.00 81.81 91 THR A CA 1
ATOM 608 C C . THR A 1 91 ? -0.336 -3.275 16.486 1.00 81.81 91 THR A C 1
ATOM 610 O O . THR A 1 91 ? -0.794 -3.007 15.352 1.00 81.81 91 THR A O 1
#

Secondary structure (DSSP, 8-state):
-EEEE-TT-EEEE-S-EEE-TT-EEEEEESTT-EEEE-S-EEEESTT-EEEEEESTT-EEEE-S-EEEETT-EEEEEESSS-EEEE-S-B-

Organism: Escherichia coli (NCBI:txid562)

pLDDT: mean 96.82, std 2.66, range [81.81, 98.75]

Foldseek 3Di:
DAEEEEAQAEAEQLEEAEWDDLDEQYEYEYAQYEYENNEEYEFAAANTEDYEYEYEQYEYEANEEYEYYRNYYYYYYHYYNYYYHHNYHYD